Protein AF-A0A2S2N5Y1-F1 (afdb_monomer)

Secondary structure (DSSP, 8-state):
--PPTTPPPHHHHHHHHHHHHHHHHH-TT-HHHHHHHHHHHHSSPPPP-EEEEEEETTTTEEEEEESS-----TTS-----EETTEEP------TTSSPPPP--

InterPro domains:
  IPR002088 Protein prenyltransferase, alpha subunit [PS51147] (12-46)
  IPR009087 Rab geranylgeranyltransferase, alpha subunit, insert-domain [PF07711] (51-103)
  IPR036254 Rab geranylgeranyltransferase, alpha subunit, insert-domain superfamily [SSF49594] (48-103)

Organism: NCBI:txid1833763

Sequence (104 aa):
GEGKPGALPPEKLKEELELVQNAVFTDPTDQSAWVYLRCILSRAPPPPRVICVHVDREDATLAVIFSRPVKVNPTCPELKATMDGSTLVGPWRSGEGRPRPGHT

Foldseek 3Di:
DDDDVFQDDPVVLVVLVVVLVVVCVVPVPPVVSVVSVVVSVPTDDDDKDWPDWDADPVVRDIDTDIPDDDDCDQVDCPDWDDDPNHTDDDGDDDPVPDPDPDDD

pLDDT: mean 80.62, std 17.18, range [35.53, 97.62]

Structure (mmCIF, N/CA/C/O backbone):
data_AF-A0A2S2N5Y1-F1
#
_entry.id   AF-A0A2S2N5Y1-F1
#
loop_
_atom_site.group_PDB
_atom_site.id
_atom_site.type_symbol
_atom_site.label_atom_id
_atom_site.label_alt_id
_atom_site.label_comp_id
_atom_site.label_asym_id
_atom_site.label_entity_id
_atom_site.label_seq_id
_atom_site.pdbx_PDB_ins_code
_atom_site.Cartn_x
_atom_site.Cartn_y
_atom_site.Cartn_z
_atom_site.occupancy
_atom_site.B_iso_or_equiv
_atom_site.auth_seq_id
_atom_site.auth_comp_id
_atom_site.auth_asym_id
_atom_site.auth_atom_id
_atom_site.pdbx_PDB_model_num
ATOM 1 N N . GLY A 1 1 ? 15.120 13.381 11.261 1.00 35.53 1 GLY A N 1
ATOM 2 C CA . GLY A 1 1 ? 14.409 13.269 9.977 1.00 35.53 1 GLY A CA 1
ATOM 3 C C . GLY A 1 1 ? 14.739 11.919 9.409 1.00 35.53 1 GLY A C 1
ATOM 4 O O . GLY A 1 1 ? 15.750 11.791 8.743 1.00 35.53 1 GLY A O 1
ATOM 5 N N . GLU A 1 2 ? 13.980 10.898 9.783 1.00 38.81 2 GLU A N 1
ATOM 6 C CA . GLU A 1 2 ? 14.312 9.511 9.456 1.00 38.81 2 GLU A CA 1
ATOM 7 C C . GLU A 1 2 ? 13.350 9.013 8.380 1.00 38.81 2 GLU A C 1
ATOM 9 O O . GLU A 1 2 ? 12.131 9.000 8.561 1.00 38.81 2 GLU A O 1
ATOM 14 N N . GLY A 1 3 ? 13.913 8.698 7.213 1.00 42.16 3 GLY A N 1
ATOM 15 C CA . GLY A 1 3 ? 13.183 8.148 6.080 1.00 42.16 3 GLY A CA 1
ATOM 16 C C . GLY A 1 3 ? 12.632 6.764 6.412 1.00 42.16 3 GLY A C 1
ATOM 17 O O . GLY A 1 3 ? 13.289 5.956 7.065 1.00 42.16 3 GLY A O 1
ATOM 18 N N . LYS A 1 4 ? 11.404 6.496 5.960 1.00 50.78 4 LYS A N 1
ATOM 19 C CA . LYS A 1 4 ? 10.748 5.193 6.106 1.00 50.78 4 LYS A CA 1
ATOM 20 C C . LYS A 1 4 ? 11.640 4.050 5.602 1.00 50.78 4 LYS A C 1
ATOM 22 O O . LYS A 1 4 ? 12.231 4.194 4.529 1.00 50.78 4 LYS A O 1
ATOM 27 N N . PRO A 1 5 ? 11.655 2.891 6.286 1.00 49.03 5 PRO A N 1
ATOM 28 C CA . PRO A 1 5 ? 12.390 1.722 5.820 1.00 49.03 5 PRO A CA 1
ATOM 29 C C . PRO A 1 5 ? 11.898 1.328 4.420 1.00 49.03 5 PRO A C 1
ATOM 31 O O . PRO A 1 5 ? 10.725 1.010 4.224 1.00 49.03 5 PRO A O 1
ATOM 34 N N . GLY A 1 6 ? 12.796 1.413 3.437 1.00 63.28 6 GLY A N 1
ATOM 35 C CA . GLY A 1 6 ? 12.547 1.046 2.041 1.00 63.28 6 GLY A CA 1
ATOM 36 C C . GLY A 1 6 ? 12.277 2.202 1.070 1.00 63.28 6 GLY A C 1
ATOM 37 O O . GLY A 1 6 ? 12.202 1.943 -0.130 1.00 63.28 6 GLY A O 1
ATOM 38 N N . ALA A 1 7 ? 12.156 3.451 1.534 1.00 71.50 7 ALA A N 1
ATOM 39 C CA . ALA A 1 7 ? 12.083 4.617 0.648 1.00 71.50 7 ALA A CA 1
ATOM 40 C C . ALA A 1 7 ? 13.496 5.092 0.282 1.00 71.50 7 ALA A C 1
ATOM 42 O O . ALA A 1 7 ? 14.315 5.327 1.169 1.00 71.50 7 ALA A O 1
ATOM 43 N N . LEU A 1 8 ? 13.783 5.252 -1.013 1.00 82.00 8 LEU A N 1
ATOM 44 C CA . LEU A 1 8 ? 15.004 5.934 -1.442 1.00 82.00 8 LEU A CA 1
ATOM 45 C C . LEU A 1 8 ? 14.921 7.418 -1.045 1.00 82.00 8 LEU A C 1
ATOM 47 O O . LEU A 1 8 ? 13.845 8.012 -1.167 1.00 82.00 8 LEU A O 1
ATOM 51 N N . PRO A 1 9 ? 16.029 8.040 -0.602 1.00 87.81 9 PRO A N 1
ATOM 52 C CA . PRO A 1 9 ? 16.098 9.490 -0.471 1.00 87.81 9 PRO A CA 1
ATOM 53 C C . PRO A 1 9 ? 15.698 10.167 -1.791 1.00 87.81 9 PRO A C 1
ATOM 55 O O . PRO A 1 9 ? 16.021 9.628 -2.851 1.00 87.81 9 PRO A O 1
ATOM 58 N N . PRO A 1 10 ? 15.035 11.336 -1.755 1.00 87.31 10 PRO A N 1
ATOM 59 C CA . PRO A 1 10 ? 14.496 11.980 -2.955 1.00 87.31 10 PRO A CA 1
ATOM 60 C C . PRO A 1 10 ? 15.564 12.236 -4.026 1.00 87.31 10 PRO A C 1
ATOM 62 O O . PRO A 1 10 ? 15.306 12.001 -5.203 1.00 87.31 10 PRO A O 1
ATOM 65 N N . GLU A 1 11 ? 16.780 12.611 -3.620 1.00 92.00 11 GLU A N 1
ATOM 66 C CA . GLU A 1 11 ? 17.893 12.839 -4.553 1.00 92.00 11 GLU A CA 1
ATOM 67 C C . GLU A 1 11 ? 18.328 11.553 -5.261 1.00 92.00 11 GLU A C 1
ATOM 69 O O . GLU A 1 11 ? 18.464 11.518 -6.480 1.00 92.00 11 GLU A O 1
ATOM 74 N N . LYS A 1 12 ? 18.447 10.450 -4.511 1.00 90.81 12 LYS A N 1
ATOM 75 C CA . LYS A 1 12 ? 18.777 9.138 -5.081 1.00 90.81 12 LYS A CA 1
ATOM 76 C C . LYS A 1 12 ? 17.656 8.608 -5.965 1.00 90.81 12 LYS A C 1
ATOM 78 O O . LYS A 1 12 ? 17.925 8.031 -7.005 1.00 90.81 12 LYS A O 1
ATOM 83 N N . LEU A 1 13 ? 16.399 8.825 -5.582 1.00 91.50 13 LEU A N 1
ATOM 84 C CA . LEU A 1 13 ? 15.254 8.465 -6.413 1.00 91.50 13 LEU A CA 1
ATOM 85 C C . LEU A 1 13 ? 15.293 9.196 -7.760 1.00 91.50 13 LEU A C 1
ATOM 87 O O . LEU A 1 13 ? 15.018 8.583 -8.786 1.00 91.50 13 LEU A O 1
ATOM 91 N N . LYS A 1 14 ? 15.645 10.484 -7.761 1.00 93.19 14 LYS A N 1
ATOM 92 C CA . LYS A 1 14 ? 15.762 11.276 -8.985 1.00 93.19 14 LYS A CA 1
ATOM 93 C C . LYS A 1 14 ? 16.866 10.744 -9.905 1.00 93.19 14 LYS A C 1
ATOM 95 O O . LYS A 1 14 ? 16.590 10.518 -11.077 1.00 93.19 14 LYS A O 1
ATOM 100 N N . GLU A 1 15 ? 18.057 10.478 -9.366 1.00 96.00 15 GLU A N 1
ATOM 101 C CA . GLU A 1 15 ? 19.177 9.882 -10.118 1.00 96.00 15 GLU A CA 1
ATOM 102 C C . GLU A 1 15 ? 18.783 8.541 -10.767 1.00 96.00 15 GLU A C 1
ATOM 104 O O . GLU A 1 15 ? 19.015 8.320 -11.954 1.00 96.00 15 GLU A O 1
ATOM 109 N N . GLU A 1 16 ? 18.130 7.658 -10.006 1.00 95.44 16 GLU A N 1
ATOM 110 C CA . GLU A 1 16 ? 17.669 6.352 -10.494 1.00 95.44 16 GLU A CA 1
ATOM 111 C C . GLU A 1 16 ? 16.589 6.476 -11.582 1.00 95.44 16 G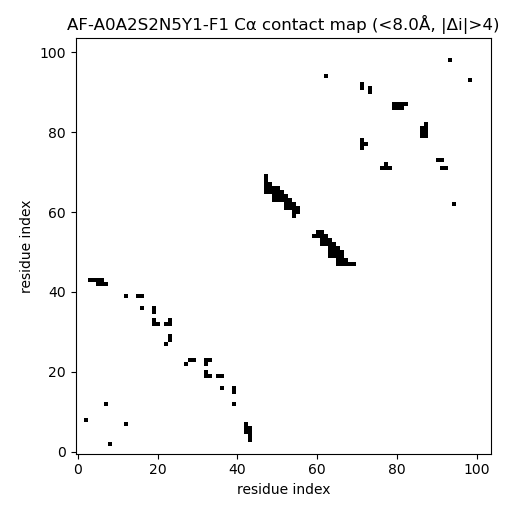LU A C 1
ATOM 113 O O . GLU A 1 16 ? 16.574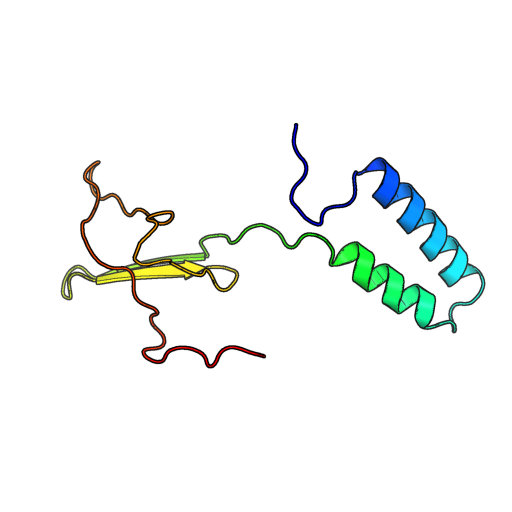 5.701 -12.542 1.00 95.44 16 GLU A O 1
ATOM 118 N N . LEU A 1 17 ? 1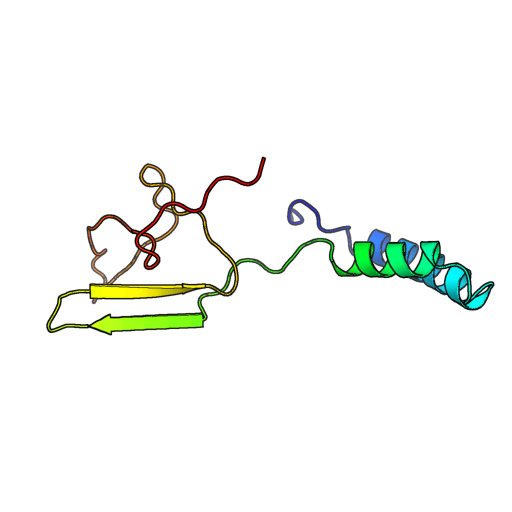5.689 7.459 -11.457 1.00 95.31 17 LEU A N 1
ATOM 119 C CA . LEU A 1 17 ? 14.654 7.735 -12.457 1.00 95.31 17 LEU A CA 1
ATOM 120 C C . LEU A 1 17 ? 15.244 8.282 -13.762 1.00 95.31 17 LEU A C 1
ATOM 122 O O . LEU A 1 17 ? 14.821 7.856 -14.835 1.00 95.31 17 LEU A O 1
ATOM 126 N N . GLU A 1 18 ? 16.223 9.184 -13.690 1.00 97.00 18 GLU A N 1
ATOM 127 C CA . GLU A 1 18 ? 16.927 9.701 -14.871 1.00 97.00 18 GLU A CA 1
ATOM 128 C C . GLU A 1 18 ? 17.693 8.579 -15.591 1.00 97.00 18 GLU A C 1
ATOM 130 O O . GLU A 1 18 ? 17.617 8.454 -16.815 1.00 97.00 18 GLU A O 1
ATOM 135 N N . LEU A 1 19 ? 18.367 7.705 -14.837 1.00 96.81 19 LEU A N 1
ATOM 136 C CA . LEU A 1 19 ? 19.092 6.558 -15.385 1.00 96.81 19 LEU A CA 1
ATOM 137 C C . LEU A 1 19 ? 18.163 5.592 -16.134 1.00 96.81 19 LEU A C 1
ATOM 139 O O . LEU A 1 19 ? 18.424 5.257 -17.292 1.00 96.81 19 LEU A O 1
ATOM 143 N N . VAL A 1 20 ? 17.069 5.155 -15.502 1.00 96.50 20 VAL A N 1
ATOM 144 C CA . VAL A 1 20 ? 16.144 4.200 -16.133 1.00 96.50 20 VAL A CA 1
ATOM 145 C C . VAL A 1 20 ? 15.398 4.823 -17.312 1.00 96.50 20 VAL A C 1
ATOM 147 O O . VAL A 1 20 ? 15.143 4.143 -18.303 1.00 96.50 20 VAL A O 1
ATOM 150 N N . GLN A 1 21 ? 15.099 6.122 -17.251 1.00 96.38 21 GLN A N 1
ATOM 151 C CA . GLN A 1 21 ? 14.491 6.849 -18.359 1.00 96.38 21 GLN A CA 1
ATOM 152 C C . GLN A 1 21 ? 15.414 6.876 -19.585 1.00 96.38 21 GLN A C 1
ATOM 154 O O . GLN A 1 21 ? 14.961 6.593 -20.693 1.00 96.38 21 GLN A O 1
ATOM 159 N N . ASN A 1 22 ? 16.708 7.143 -19.391 1.00 97.44 22 ASN A N 1
ATOM 160 C CA . ASN A 1 22 ? 17.690 7.105 -20.475 1.00 97.44 22 ASN A CA 1
ATOM 161 C C . ASN A 1 22 ? 17.817 5.702 -21.087 1.00 97.44 22 ASN A C 1
ATOM 163 O O . ASN A 1 22 ? 17.896 5.579 -22.310 1.00 97.44 22 ASN A O 1
ATOM 167 N N . ALA A 1 23 ? 17.784 4.648 -20.265 1.00 97.56 23 ALA A N 1
ATOM 168 C CA . ALA A 1 23 ? 17.806 3.266 -20.746 1.00 97.56 23 ALA A CA 1
ATOM 169 C C . ALA A 1 23 ? 16.573 2.941 -21.609 1.00 97.56 23 ALA A C 1
ATOM 171 O O . ALA A 1 23 ? 16.722 2.479 -22.737 1.00 97.56 23 ALA A O 1
ATOM 172 N N . VAL A 1 24 ? 15.370 3.285 -21.131 1.00 97.19 24 VAL A N 1
ATOM 173 C CA . VAL A 1 24 ? 14.106 3.093 -21.867 1.00 97.19 24 VAL A CA 1
ATOM 174 C C . VAL A 1 24 ? 14.084 3.859 -23.195 1.00 97.19 24 VAL A C 1
ATOM 176 O O . VAL A 1 24 ? 13.571 3.349 -24.189 1.00 97.19 24 VAL A O 1
ATOM 179 N N . PHE A 1 25 ? 14.617 5.083 -23.234 1.00 97.12 25 PHE A N 1
ATOM 180 C CA . PHE A 1 25 ? 14.681 5.862 -24.474 1.00 97.12 25 PHE A CA 1
ATOM 181 C C . PHE A 1 25 ? 15.745 5.361 -25.455 1.00 97.12 25 PHE A C 1
ATOM 183 O O . PHE A 1 25 ? 15.591 5.569 -26.657 1.00 97.12 25 PHE A O 1
ATOM 190 N N . THR A 1 26 ? 16.801 4.710 -24.963 1.00 97.62 26 THR A N 1
ATOM 191 C CA . THR A 1 26 ? 17.855 4.125 -25.805 1.00 97.62 26 THR A CA 1
ATOM 192 C C . THR A 1 26 ? 17.391 2.818 -26.443 1.00 97.62 26 THR A C 1
ATOM 194 O O . THR A 1 26 ? 17.616 2.610 -27.634 1.00 97.62 26 THR A O 1
ATOM 197 N N . ASP A 1 27 ? 16.719 1.960 -25.675 1.00 96.94 27 ASP A N 1
ATOM 198 C CA . ASP A 1 27 ? 16.124 0.720 -26.169 1.00 96.94 27 ASP A CA 1
ATOM 199 C C . ASP A 1 27 ? 14.756 0.475 -25.506 1.00 96.94 27 ASP A C 1
ATOM 201 O O . ASP A 1 27 ? 14.678 -0.062 -24.398 1.00 96.94 27 ASP A O 1
ATOM 205 N N . PRO A 1 28 ? 13.644 0.820 -26.179 1.00 95.19 28 PRO A N 1
ATOM 206 C CA . PRO A 1 28 ? 12.316 0.599 -25.619 1.00 95.19 28 PRO A CA 1
ATOM 207 C C . PRO A 1 28 ? 11.941 -0.888 -25.537 1.00 95.19 28 PRO A C 1
ATOM 209 O O . PRO A 1 28 ? 10.967 -1.224 -24.858 1.00 95.19 28 PRO A O 1
ATOM 212 N N . THR A 1 29 ? 12.672 -1.772 -26.228 1.00 96.69 29 THR A N 1
ATOM 213 C CA . THR A 1 29 ? 12.432 -3.220 -26.225 1.00 96.69 29 THR A CA 1
ATOM 214 C C . THR A 1 29 ? 13.114 -3.935 -25.059 1.00 96.69 29 THR A C 1
ATOM 216 O O . THR A 1 29 ? 12.710 -5.051 -24.720 1.00 96.69 29 THR A O 1
ATOM 219 N N . ASP A 1 30 ? 14.064 -3.278 -24.381 1.00 96.75 30 ASP A N 1
ATOM 220 C CA . ASP A 1 30 ? 14.676 -3.783 -23.156 1.00 96.75 30 ASP A CA 1
ATOM 221 C C . ASP A 1 30 ? 13.669 -3.771 -21.994 1.00 96.75 30 ASP A C 1
ATOM 223 O O . ASP A 1 30 ? 13.417 -2.771 -21.315 1.00 96.75 30 ASP A O 1
ATOM 227 N N . GLN A 1 31 ? 13.086 -4.939 -21.731 1.00 96.06 31 GLN A N 1
ATOM 228 C CA . GLN A 1 31 ? 12.128 -5.125 -20.644 1.00 96.06 31 GLN A CA 1
ATOM 229 C C . GLN A 1 31 ? 12.750 -4.922 -19.259 1.00 96.06 31 GLN A C 1
ATOM 231 O O . GLN A 1 31 ? 12.022 -4.622 -18.307 1.00 96.06 31 GLN A O 1
ATOM 236 N N . SER A 1 32 ? 14.068 -5.080 -19.117 1.00 97.06 32 SER A N 1
ATOM 237 C CA . SER A 1 32 ? 14.730 -4.965 -17.820 1.00 97.06 32 SER A CA 1
ATOM 238 C C . SER A 1 32 ? 14.616 -3.543 -17.260 1.00 97.06 32 SER A C 1
ATOM 240 O O . SER A 1 32 ? 14.289 -3.381 -16.080 1.00 97.06 32 SER A O 1
ATOM 242 N N . ALA A 1 33 ? 14.736 -2.523 -18.118 1.00 96.56 33 ALA A N 1
ATOM 243 C CA . ALA A 1 33 ? 14.556 -1.122 -17.753 1.00 96.56 33 ALA A CA 1
ATOM 244 C C . ALA A 1 33 ? 13.124 -0.841 -17.255 1.00 96.56 33 ALA A C 1
ATOM 246 O O . ALA A 1 33 ? 12.926 -0.228 -16.204 1.00 96.56 33 ALA A O 1
ATOM 247 N N . TRP A 1 34 ? 12.106 -1.377 -17.933 1.00 95.12 34 TRP A N 1
ATOM 248 C CA . TRP A 1 34 ? 10.705 -1.242 -17.514 1.00 95.12 34 TRP A CA 1
ATOM 249 C C . TRP A 1 34 ? 10.405 -1.933 -16.180 1.00 95.12 34 TRP A C 1
ATOM 251 O O . TRP A 1 34 ? 9.709 -1.379 -15.320 1.00 95.12 34 TRP A O 1
ATOM 261 N N . VAL A 1 35 ? 10.941 -3.139 -15.977 1.00 95.50 35 VAL A N 1
ATOM 262 C CA . VAL A 1 35 ? 10.805 -3.868 -14.709 1.00 95.50 35 VAL A CA 1
ATOM 263 C C . VAL A 1 35 ? 11.474 -3.091 -13.576 1.00 95.50 35 VAL A C 1
ATOM 265 O O . VAL A 1 35 ? 10.886 -2.967 -12.498 1.00 95.50 35 VAL A O 1
ATOM 268 N N . TYR A 1 36 ? 12.657 -2.523 -13.819 1.00 94.81 36 TYR A N 1
ATOM 269 C CA . TYR A 1 36 ? 13.372 -1.712 -12.841 1.00 94.81 36 TYR A CA 1
ATOM 270 C C . TYR A 1 36 ? 12.605 -0.437 -12.469 1.00 94.81 36 TYR A C 1
ATOM 272 O O . TYR A 1 36 ? 12.402 -0.176 -11.281 1.00 94.81 36 TYR A O 1
ATOM 280 N N . LEU A 1 37 ? 12.072 0.290 -13.457 1.00 93.94 37 LEU A N 1
ATOM 281 C CA . LEU A 1 37 ? 11.231 1.470 -13.235 1.00 93.94 37 LEU A CA 1
ATOM 282 C C . LEU A 1 37 ? 10.030 1.139 -12.339 1.00 93.94 37 LEU A C 1
ATOM 284 O O . LEU A 1 37 ? 9.781 1.823 -11.345 1.00 93.94 37 LEU A O 1
ATOM 288 N N . ARG A 1 38 ? 9.313 0.045 -12.628 1.00 91.81 38 ARG A N 1
ATOM 289 C CA . ARG A 1 38 ? 8.196 -0.415 -11.787 1.00 91.81 38 ARG A CA 1
ATOM 290 C C . ARG A 1 38 ? 8.648 -0.693 -10.353 1.00 91.81 38 ARG A C 1
ATOM 292 O O . ARG A 1 38 ? 7.941 -0.328 -9.412 1.00 91.81 38 ARG A O 1
ATOM 299 N N . CYS A 1 39 ? 9.796 -1.344 -10.178 1.00 90.62 39 CYS A N 1
ATOM 300 C CA . CYS A 1 39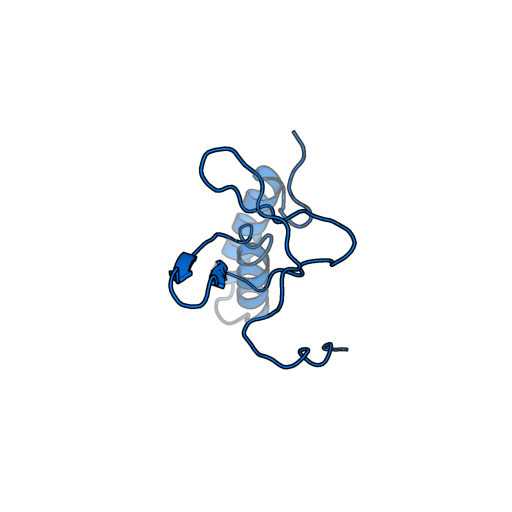 ? 10.357 -1.637 -8.862 1.00 90.62 39 CYS A CA 1
ATOM 301 C C . CYS A 1 39 ? 10.674 -0.355 -8.087 1.00 90.62 39 CYS A C 1
ATOM 303 O O . CYS A 1 39 ? 10.292 -0.264 -6.923 1.00 90.62 39 CYS A O 1
ATOM 305 N N . ILE A 1 40 ? 11.297 0.642 -8.722 1.00 90.50 40 ILE A N 1
ATOM 306 C CA . ILE A 1 40 ? 11.571 1.951 -8.112 1.00 90.50 40 ILE A CA 1
ATOM 307 C C . ILE A 1 40 ? 10.271 2.620 -7.658 1.00 90.50 40 ILE A C 1
ATOM 309 O O . ILE A 1 40 ? 10.162 3.015 -6.500 1.00 90.50 40 ILE A O 1
ATOM 313 N N . LEU A 1 41 ? 9.262 2.686 -8.529 1.00 86.75 41 LEU A N 1
ATOM 314 C CA . LEU A 1 41 ? 7.974 3.323 -8.224 1.00 86.75 41 LEU A CA 1
ATOM 315 C C . LEU A 1 41 ? 7.169 2.579 -7.147 1.00 86.75 41 LEU A C 1
ATOM 317 O O . LEU A 1 41 ? 6.319 3.168 -6.483 1.00 86.75 41 LEU A O 1
ATOM 321 N N . SER A 1 42 ? 7.432 1.284 -6.967 1.00 84.75 42 SER A N 1
ATOM 322 C CA . SER A 1 42 ? 6.767 0.445 -5.963 1.00 84.75 42 SER A CA 1
ATOM 323 C C . SER A 1 42 ? 7.498 0.421 -4.615 1.00 84.75 42 SER A C 1
ATOM 325 O O . SER A 1 42 ? 6.981 -0.156 -3.652 1.00 84.75 42 SER A O 1
ATOM 327 N N . ARG A 1 43 ? 8.695 1.021 -4.515 1.00 76.75 43 ARG A N 1
ATOM 328 C CA . ARG A 1 43 ? 9.445 1.117 -3.256 1.00 76.75 43 ARG A CA 1
ATOM 329 C C . ARG A 1 43 ? 8.734 2.082 -2.307 1.00 76.75 43 ARG A C 1
ATOM 331 O O . ARG A 1 43 ? 8.375 3.189 -2.681 1.00 76.75 43 ARG A O 1
ATOM 338 N N . ALA A 1 44 ? 8.554 1.638 -1.065 1.00 71.19 44 ALA A N 1
ATOM 339 C CA . ALA A 1 44 ? 7.822 2.329 -0.001 1.00 71.19 44 ALA A CA 1
ATOM 340 C C . ALA A 1 44 ? 6.311 2.505 -0.256 1.00 71.19 44 ALA A C 1
ATOM 342 O O . ALA A 1 44 ? 5.831 3.622 -0.473 1.00 71.19 44 ALA A O 1
ATOM 343 N N . PRO A 1 45 ? 5.515 1.423 -0.137 1.00 70.94 45 PRO A N 1
ATOM 344 C CA . PRO A 1 45 ? 4.067 1.563 -0.098 1.00 70.94 45 PRO A CA 1
ATOM 345 C C . PRO A 1 45 ? 3.648 2.577 0.986 1.00 70.94 45 PRO A C 1
ATOM 347 O O . PRO A 1 45 ? 4.239 2.605 2.075 1.00 70.94 45 PRO A O 1
ATOM 350 N N . PRO A 1 46 ? 2.617 3.408 0.734 1.00 76.81 46 PRO A N 1
ATOM 351 C CA . PRO A 1 46 ? 2.093 4.308 1.750 1.00 76.81 46 PRO A CA 1
ATOM 352 C C . PRO A 1 46 ? 1.683 3.516 2.997 1.00 76.81 46 PRO A C 1
ATOM 354 O O . PRO A 1 46 ? 1.311 2.338 2.884 1.00 76.81 46 PRO A O 1
ATOM 357 N N . PRO A 1 47 ? 1.748 4.154 4.182 1.00 79.81 47 PRO A N 1
ATOM 358 C CA . PRO A 1 47 ? 1.394 3.472 5.415 1.00 79.81 47 PRO A CA 1
ATOM 359 C C . PRO A 1 47 ? -0.078 3.028 5.336 1.00 79.81 47 PRO A C 1
ATOM 361 O O . PRO A 1 47 ? -0.857 3.652 4.603 1.00 79.81 47 PRO A O 1
ATOM 364 N N . PRO A 1 48 ? -0.477 1.965 6.054 1.00 84.56 48 PRO A N 1
ATOM 365 C CA . PRO A 1 48 ? -1.874 1.558 6.109 1.00 84.56 48 PRO A CA 1
ATOM 366 C C . PRO A 1 48 ? -2.755 2.736 6.535 1.00 84.56 48 PRO A C 1
ATOM 368 O O . PRO A 1 48 ? -2.432 3.459 7.475 1.00 84.56 48 PRO A O 1
ATOM 371 N N . ARG A 1 49 ? -3.857 2.946 5.819 1.00 89.44 49 ARG A N 1
ATOM 372 C CA . ARG A 1 49 ? -4.847 3.989 6.109 1.00 89.44 49 ARG A CA 1
ATOM 373 C C . ARG A 1 49 ? -6.149 3.321 6.508 1.00 89.44 49 ARG A C 1
ATOM 375 O O . ARG A 1 49 ? -6.503 2.304 5.917 1.00 89.44 49 ARG A O 1
ATOM 382 N N . VAL A 1 50 ? -6.868 3.903 7.460 1.00 90.50 50 VAL A N 1
ATOM 383 C CA . VAL A 1 50 ? -8.245 3.494 7.754 1.00 90.50 50 VAL A CA 1
ATOM 384 C C . VAL A 1 50 ? -9.134 3.926 6.585 1.00 90.50 50 VAL A C 1
ATOM 386 O O . VAL A 1 50 ? -9.121 5.093 6.199 1.00 90.50 50 VAL A O 1
ATOM 389 N N . ILE A 1 51 ? -9.851 2.972 5.994 1.00 93.31 51 ILE A N 1
ATOM 390 C CA . ILE A 1 51 ? -10.834 3.192 4.924 1.00 93.31 51 ILE A CA 1
ATOM 391 C C . ILE A 1 51 ? -12.215 3.409 5.533 1.00 93.31 51 ILE A C 1
ATOM 393 O O . ILE A 1 51 ? -12.934 4.317 5.132 1.00 93.31 51 ILE A O 1
ATOM 397 N N . CYS A 1 52 ? -12.590 2.554 6.480 1.00 92.50 52 CYS A N 1
ATOM 398 C CA . CYS A 1 52 ? -13.921 2.541 7.061 1.00 92.50 52 CYS A CA 1
ATOM 399 C C . CYS A 1 52 ? -13.835 2.142 8.531 1.00 92.50 52 CYS A C 1
ATOM 401 O O . CYS A 1 52 ? -13.043 1.271 8.896 1.00 92.50 52 CYS A O 1
ATOM 403 N N . VAL A 1 53 ? -14.666 2.781 9.346 1.00 92.31 53 VAL A N 1
ATOM 404 C CA . VAL A 1 53 ? -14.960 2.375 10.715 1.00 92.31 53 VAL A CA 1
ATOM 405 C C . VAL A 1 53 ? -16.462 2.158 10.780 1.00 92.31 53 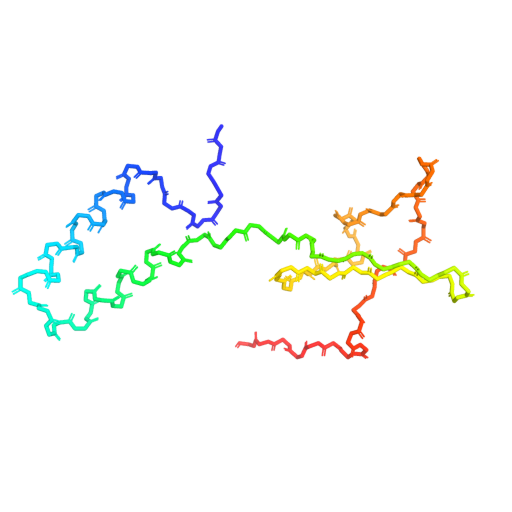VAL A C 1
ATOM 407 O O . VAL A 1 53 ? -17.229 3.052 10.429 1.00 92.31 53 VAL A O 1
ATOM 410 N N . HIS A 1 54 ? -16.870 0.971 11.204 1.00 91.88 54 HIS A N 1
ATOM 411 C CA . HIS A 1 54 ? -18.261 0.611 11.411 1.00 91.88 54 HIS A CA 1
ATOM 412 C C . HIS A 1 54 ? -18.482 0.325 12.892 1.00 91.88 54 HIS A C 1
ATOM 414 O O . HIS A 1 54 ? -17.693 -0.386 13.516 1.00 91.88 54 HIS A O 1
ATOM 420 N N . VAL A 1 55 ? -19.541 0.914 13.441 1.00 91.56 55 VAL A N 1
ATOM 421 C CA . VAL A 1 55 ? -19.952 0.743 14.831 1.00 91.56 55 VAL A CA 1
ATOM 422 C C . VAL A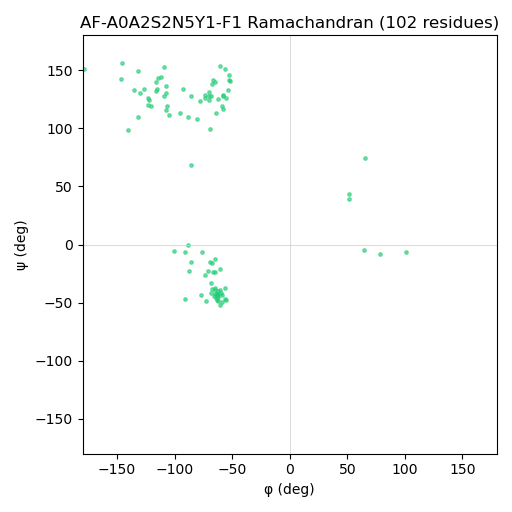 1 55 ? -21.358 0.182 14.815 1.00 91.56 55 VAL A C 1
ATOM 424 O O . VAL A 1 55 ? -22.272 0.847 14.326 1.00 91.56 55 VAL A O 1
ATOM 427 N N . ASP A 1 56 ? -21.514 -1.000 15.387 1.00 89.06 56 ASP A N 1
ATOM 428 C CA . ASP A 1 56 ? -22.809 -1.580 15.685 1.00 89.06 56 ASP A CA 1
ATOM 429 C C . ASP A 1 56 ? -23.044 -1.506 17.19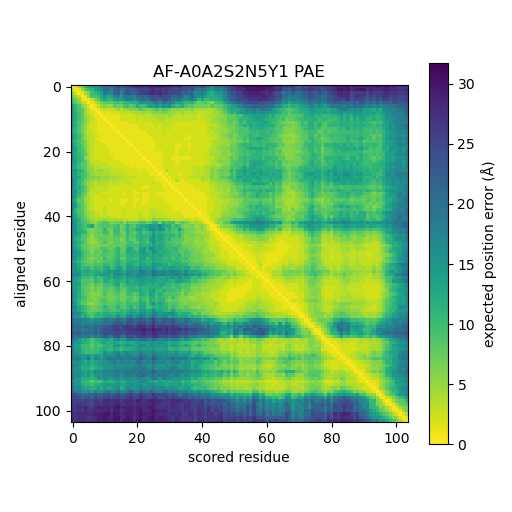4 1.00 89.06 56 ASP A C 1
ATOM 431 O O . ASP A 1 56 ? -22.269 -2.036 17.995 1.00 89.06 56 ASP A O 1
ATOM 435 N N . ARG A 1 57 ? -24.103 -0.799 17.590 1.00 86.81 57 ARG A N 1
ATOM 436 C CA . ARG A 1 57 ? -24.473 -0.645 18.999 1.00 86.81 57 ARG A CA 1
ATOM 437 C C . ARG A 1 57 ? -25.366 -1.773 19.501 1.00 86.81 57 ARG A C 1
ATOM 439 O O . ARG A 1 57 ? -25.397 -1.972 20.710 1.00 86.81 57 ARG A O 1
ATOM 446 N N . GLU A 1 58 ? -26.074 -2.473 18.619 1.00 89.81 58 GLU A N 1
ATOM 447 C CA . GLU A 1 58 ? -26.946 -3.588 18.996 1.00 89.81 58 GLU A CA 1
ATOM 448 C C . GLU A 1 58 ? -26.095 -4.798 19.385 1.00 89.81 58 GLU A C 1
ATOM 450 O O . GLU A 1 58 ? -26.240 -5.327 20.485 1.00 89.81 58 GLU A O 1
ATOM 455 N N . ASP A 1 59 ? -25.112 -5.133 18.547 1.00 83.94 59 ASP A N 1
ATOM 456 C CA . ASP A 1 59 ? -24.176 -6.237 18.795 1.00 83.94 59 ASP A CA 1
ATOM 457 C C . ASP A 1 59 ? -22.927 -5.819 19.597 1.00 83.94 59 ASP A C 1
ATOM 459 O O . ASP A 1 59 ? -22.052 -6.641 19.881 1.00 83.94 59 ASP A O 1
ATOM 463 N N . ALA A 1 60 ? -22.821 -4.537 19.967 1.00 85.88 60 ALA A N 1
ATOM 464 C CA . ALA A 1 60 ? -21.658 -3.948 20.636 1.00 85.88 60 ALA A CA 1
ATOM 465 C C . ALA A 1 60 ? -20.327 -4.245 19.908 1.00 85.88 60 ALA A C 1
ATOM 467 O O . ALA A 1 60 ? -19.309 -4.567 20.532 1.00 85.88 60 ALA A O 1
ATOM 468 N N . THR A 1 61 ? -20.324 -4.126 18.574 1.00 86.38 61 THR A N 1
ATOM 469 C CA . THR A 1 61 ? -19.157 -4.419 17.733 1.00 86.38 61 THR A CA 1
ATOM 470 C C . THR A 1 61 ? -18.563 -3.172 17.081 1.00 86.38 61 THR A C 1
ATOM 472 O O . THR A 1 61 ? -19.249 -2.231 16.685 1.00 86.38 61 THR A O 1
ATOM 475 N N . LEU A 1 62 ? -17.234 -3.172 16.963 1.00 89.19 62 LEU A N 1
ATOM 476 C CA . LEU A 1 62 ? -16.461 -2.166 16.241 1.00 89.19 62 LEU A CA 1
ATOM 477 C C . LEU A 1 62 ? -15.624 -2.875 15.178 1.00 89.19 62 LEU A C 1
ATOM 479 O O . LEU A 1 62 ? -14.765 -3.696 15.504 1.00 89.19 62 LEU A O 1
ATOM 483 N N . ALA A 1 63 ? -15.836 -2.526 13.915 1.00 90.12 63 ALA A N 1
ATOM 484 C CA . ALA A 1 63 ? -15.061 -3.037 12.794 1.00 90.12 63 ALA A CA 1
ATOM 485 C C . ALA A 1 63 ? -14.282 -1.906 12.116 1.00 90.12 63 ALA A C 1
ATOM 487 O O . ALA A 1 63 ? -14.785 -0.798 11.935 1.00 90.12 63 ALA A O 1
ATOM 488 N N . VAL A 1 64 ? -13.040 -2.190 11.721 1.00 90.69 64 VAL A N 1
ATOM 489 C CA . VAL A 1 64 ? -12.166 -1.238 11.024 1.00 90.69 64 VAL A CA 1
ATOM 490 C C . VAL A 1 64 ? -11.583 -1.906 9.788 1.00 90.69 64 VAL A C 1
ATOM 492 O O . VAL A 1 64 ? -11.039 -3.007 9.861 1.00 90.69 64 VAL A O 1
ATOM 495 N N . ILE A 1 65 ? -11.674 -1.223 8.650 1.00 91.12 65 ILE A N 1
ATOM 496 C CA . ILE A 1 65 ? -11.121 -1.665 7.370 1.00 91.12 65 ILE A CA 1
ATOM 497 C C . ILE A 1 65 ? -9.905 -0.805 7.046 1.00 91.12 65 ILE A C 1
ATOM 499 O O . ILE A 1 65 ? -9.981 0.424 7.076 1.00 91.12 65 ILE A O 1
ATOM 503 N N . PHE A 1 66 ? -8.791 -1.445 6.695 1.00 90.31 66 PHE A N 1
ATOM 504 C CA . PHE A 1 66 ? -7.544 -0.781 6.321 1.00 90.31 66 PHE A CA 1
ATOM 505 C C . PHE A 1 66 ? -7.255 -0.926 4.825 1.00 90.31 66 PHE A C 1
ATOM 507 O O . PHE A 1 66 ? -7.626 -1.917 4.201 1.00 90.31 66 PHE A O 1
ATOM 514 N N . SER A 1 67 ? -6.518 0.027 4.253 1.00 89.69 67 SER A N 1
ATOM 515 C CA . SER A 1 67 ? -6.088 0.003 2.846 1.00 89.69 67 SER A CA 1
ATOM 516 C C . SER A 1 67 ? -5.089 -1.095 2.503 1.00 89.69 67 SER A C 1
ATOM 518 O O . SER A 1 67 ? -4.863 -1.386 1.329 1.00 89.69 67 SER A O 1
ATOM 520 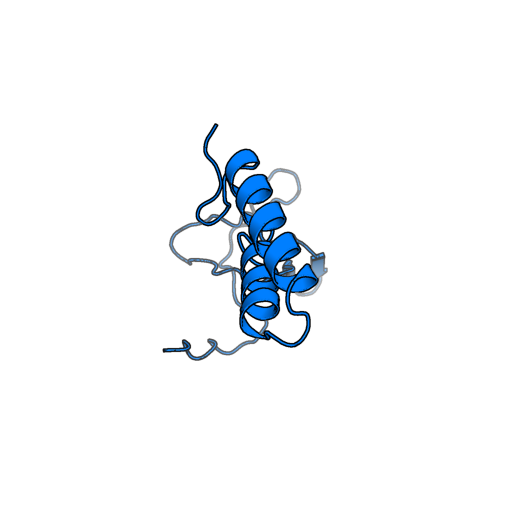N N . ARG A 1 68 ? -4.476 -1.693 3.523 1.00 84.44 68 ARG A N 1
ATOM 521 C CA . ARG A 1 68 ? -3.571 -2.835 3.432 1.00 84.44 68 ARG A CA 1
ATOM 522 C C . ARG A 1 68 ? -3.751 -3.717 4.667 1.00 84.44 68 ARG A C 1
ATOM 524 O O . ARG A 1 68 ? -4.160 -3.196 5.704 1.00 84.44 68 ARG A O 1
ATOM 531 N N . PRO A 1 69 ? -3.410 -5.015 4.597 1.00 85.06 69 PRO A N 1
ATOM 532 C CA . PRO A 1 69 ? -3.414 -5.880 5.769 1.00 85.06 69 PRO A CA 1
ATOM 533 C C . PRO A 1 69 ? -2.532 -5.308 6.886 1.00 85.06 69 PRO A C 1
ATOM 535 O O . PRO A 1 69 ? -1.354 -5.027 6.666 1.00 85.06 69 PRO A O 1
ATOM 538 N N . VAL A 1 70 ? -3.104 -5.154 8.080 1.00 83.06 70 VAL A N 1
ATOM 539 C CA . VAL A 1 70 ? -2.393 -4.730 9.292 1.00 83.06 70 VAL A CA 1
ATOM 540 C C . VAL A 1 70 ? -2.296 -5.928 10.225 1.00 83.06 70 VAL A C 1
ATOM 542 O O . VAL A 1 70 ? -3.298 -6.581 10.514 1.00 83.06 70 VAL A O 1
ATOM 545 N N . LYS A 1 71 ? -1.085 -6.235 10.695 1.00 78.12 71 LYS A N 1
ATOM 546 C CA . LYS A 1 71 ? -0.894 -7.227 11.754 1.00 78.12 71 LYS A CA 1
ATOM 547 C C . LYS A 1 71 ? -1.188 -6.550 13.083 1.00 78.12 71 LYS A C 1
ATOM 549 O O . LYS A 1 71 ? -0.400 -5.731 13.536 1.00 78.12 71 LYS A O 1
ATOM 554 N N . VAL A 1 72 ? -2.311 -6.895 13.700 1.00 76.31 72 VAL A N 1
ATOM 555 C CA . VAL A 1 72 ? -2.597 -6.457 15.066 1.00 76.31 72 VAL A CA 1
ATOM 556 C C . VAL A 1 72 ? -1.997 -7.489 16.011 1.00 76.31 72 VAL A C 1
ATOM 558 O O . VAL A 1 72 ? -2.443 -8.635 16.045 1.00 76.31 72 VAL A O 1
ATOM 561 N N . ASN A 1 73 ? -0.936 -7.110 16.721 1.00 68.19 73 ASN A N 1
ATOM 562 C CA . ASN A 1 73 ? -0.320 -7.989 17.704 1.00 68.19 73 ASN A CA 1
ATOM 563 C C . ASN A 1 73 ? -1.170 -7.988 18.993 1.00 68.19 73 ASN A C 1
ATOM 565 O O . ASN A 1 73 ? -1.354 -6.919 19.576 1.00 68.19 73 ASN A O 1
ATOM 569 N N . PRO A 1 74 ? -1.652 -9.144 19.486 1.00 60.62 74 PRO A N 1
ATOM 570 C CA . PRO A 1 74 ? -2.373 -9.210 20.758 1.00 60.62 74 PRO A CA 1
ATOM 571 C C . PRO A 1 74 ? -1.553 -8.740 21.976 1.00 60.62 74 PRO A C 1
ATOM 573 O O . PRO A 1 74 ? -2.153 -8.366 22.978 1.00 60.62 74 PRO A O 1
ATOM 576 N N . THR A 1 75 ? -0.214 -8.718 21.910 1.00 51.72 75 THR A N 1
ATOM 577 C CA . THR A 1 75 ? 0.666 -8.252 23.002 1.00 51.72 75 THR A CA 1
ATOM 578 C C . THR A 1 75 ? 1.218 -6.831 22.831 1.00 51.72 75 THR A C 1
ATOM 580 O O . THR A 1 75 ? 1.828 -6.315 23.766 1.00 51.72 75 THR A O 1
ATOM 583 N N . CYS A 1 76 ? 0.987 -6.159 21.693 1.00 45.75 76 CYS A N 1
ATOM 584 C CA . CYS A 1 76 ? 1.433 -4.775 21.462 1.00 45.75 76 CYS A CA 1
ATOM 585 C C . CYS A 1 76 ? 0.283 -3.915 20.892 1.00 45.75 76 CYS A C 1
ATOM 587 O O . CYS A 1 76 ? -0.098 -4.098 19.734 1.00 45.75 76 CYS A O 1
ATOM 589 N N . PRO A 1 77 ? -0.276 -2.965 21.668 1.00 56.25 77 PRO A N 1
ATOM 590 C CA . PRO A 1 77 ? -1.497 -2.239 21.324 1.00 56.25 77 PRO A CA 1
ATOM 591 C C . PRO A 1 77 ? -1.195 -1.019 20.443 1.00 56.25 77 PRO A C 1
ATOM 593 O O . PRO A 1 77 ? -1.336 0.126 20.873 1.00 56.25 77 PRO A O 1
ATOM 596 N N . GLU A 1 78 ? -0.763 -1.244 19.204 1.00 68.25 78 GLU A N 1
ATOM 597 C CA . GLU A 1 78 ? -0.628 -0.151 18.226 1.00 68.25 78 GLU A CA 1
ATOM 598 C C . GLU A 1 78 ? -1.992 0.370 17.754 1.00 68.25 78 GLU A C 1
ATOM 600 O O . GLU A 1 78 ? -2.114 1.520 17.338 1.00 68.25 78 GLU A O 1
ATOM 605 N N . LEU A 1 79 ? -3.040 -0.452 17.870 1.00 79.19 79 LEU A N 1
ATOM 606 C CA . LEU A 1 79 ? -4.400 -0.082 17.511 1.00 79.19 79 LEU A CA 1
ATOM 607 C C . LEU A 1 79 ? -5.234 0.169 18.771 1.00 79.19 79 LEU A C 1
ATOM 609 O O . LEU A 1 79 ? -5.545 -0.755 19.525 1.00 79.19 79 LEU A O 1
ATOM 613 N N . LYS A 1 80 ? -5.609 1.430 18.993 1.00 83.31 80 LYS A N 1
ATOM 614 C CA . LYS A 1 80 ? -6.461 1.860 20.107 1.00 83.31 80 LYS A CA 1
ATOM 615 C C . LYS A 1 80 ? -7.769 2.413 19.560 1.00 83.31 80 LYS A C 1
ATOM 617 O O . LYS A 1 80 ? -7.751 3.215 18.631 1.00 83.31 80 LYS A O 1
ATOM 622 N N . ALA A 1 81 ? -8.882 2.001 20.154 1.00 86.00 81 ALA A N 1
ATOM 623 C CA . ALA A 1 81 ? -10.179 2.616 19.917 1.00 86.00 81 ALA A CA 1
ATOM 624 C C . ALA A 1 81 ? -10.580 3.422 21.150 1.00 86.00 81 ALA A C 1
ATOM 626 O O . ALA A 1 81 ? -10.409 2.966 22.279 1.00 86.00 81 ALA A O 1
ATOM 627 N N . THR A 1 82 ? -11.106 4.620 20.932 1.00 88.31 82 THR A N 1
ATOM 628 C CA . THR A 1 82 ? -11.589 5.506 21.993 1.00 88.31 82 THR A CA 1
ATOM 629 C C . THR A 1 82 ? -13.022 5.912 21.695 1.00 88.31 82 THR A C 1
ATOM 631 O O . THR A 1 82 ? -13.308 6.321 20.571 1.00 88.31 82 THR A O 1
ATOM 634 N N . MET A 1 83 ? -13.895 5.838 22.695 1.00 84.69 83 MET A N 1
ATOM 635 C CA . MET A 1 83 ? -15.265 6.345 22.650 1.00 84.69 83 MET A CA 1
ATOM 636 C C . MET A 1 83 ? -15.436 7.339 23.796 1.00 84.69 83 MET A C 1
ATOM 638 O O . MET A 1 83 ? -15.094 7.025 24.934 1.00 84.69 83 MET A O 1
ATOM 642 N N . ASP A 1 84 ? -15.881 8.555 23.483 1.00 86.94 84 ASP A N 1
ATOM 643 C CA . ASP A 1 84 ? -16.105 9.630 24.462 1.00 86.94 84 ASP A CA 1
ATOM 644 C C . ASP A 1 84 ? -14.895 9.898 25.381 1.00 86.94 84 ASP A C 1
ATOM 646 O O . ASP A 1 84 ? -15.016 10.111 26.585 1.00 86.94 84 ASP A O 1
ATOM 650 N N . GLY A 1 85 ? -13.686 9.830 24.814 1.00 83.88 85 GLY A N 1
ATOM 651 C CA . GLY A 1 85 ? -12.425 10.016 25.544 1.00 83.88 85 GLY A CA 1
ATOM 652 C C . GLY A 1 85 ? -11.959 8.802 26.358 1.00 83.88 85 GLY A C 1
ATOM 653 O O . GLY A 1 85 ? -10.817 8.778 26.813 1.00 83.88 85 GLY A O 1
ATOM 654 N N . SER A 1 86 ? -12.784 7.761 26.486 1.00 85.44 86 SER A N 1
ATOM 655 C CA . SER A 1 86 ? -12.430 6.509 27.157 1.00 85.44 86 SER A CA 1
ATOM 656 C C . SER A 1 86 ? -11.881 5.494 26.158 1.00 85.44 86 SER A C 1
ATOM 658 O O . SER A 1 86 ? -12.450 5.288 25.088 1.00 85.44 86 SER A O 1
ATOM 660 N N . THR A 1 87 ? -10.766 4.838 26.487 1.00 84.56 87 THR A N 1
ATOM 661 C CA . THR A 1 87 ? -10.225 3.763 25.637 1.00 84.56 87 THR A CA 1
ATOM 662 C C . THR A 1 87 ? -11.090 2.515 25.781 1.00 84.56 87 THR A C 1
ATOM 664 O O . THR A 1 87 ? -11.302 2.034 26.892 1.00 84.56 87 THR A O 1
ATOM 667 N N . LEU A 1 88 ? -11.574 1.985 24.659 1.00 83.69 88 LEU A N 1
ATOM 668 C CA . LEU A 1 88 ? -12.334 0.741 24.628 1.00 83.69 88 LEU A CA 1
ATOM 669 C C . LEU A 1 88 ? -11.400 -0.436 24.932 1.00 83.69 88 LEU A C 1
ATOM 671 O O . LEU A 1 88 ? -10.354 -0.594 24.300 1.00 83.69 88 LEU A O 1
ATOM 675 N N . VAL A 1 89 ? -11.784 -1.263 25.906 1.00 77.56 89 VAL A N 1
ATOM 676 C CA . VAL A 1 89 ? -11.024 -2.447 26.319 1.00 77.56 89 VAL A CA 1
ATOM 677 C C . VAL A 1 89 ? -11.586 -3.664 25.594 1.00 77.56 89 VAL A C 1
ATOM 679 O O . VAL A 1 89 ? -12.718 -4.071 25.835 1.00 77.56 89 VAL A O 1
ATOM 682 N N . GLY A 1 90 ? -10.796 -4.256 24.703 1.00 77.56 90 GLY A N 1
ATOM 683 C CA . GLY A 1 90 ? -11.186 -5.472 23.997 1.00 77.56 90 GLY A CA 1
ATOM 684 C C . GLY A 1 90 ? -10.096 -5.972 23.047 1.00 77.56 90 GLY A C 1
ATOM 685 O O . GLY A 1 90 ? -9.296 -5.172 22.555 1.00 77.56 90 GLY A O 1
ATOM 686 N N . PRO A 1 91 ? -10.024 -7.289 22.789 1.00 79.81 91 PRO A N 1
ATOM 687 C CA . PRO A 1 91 ? -9.076 -7.833 21.831 1.00 79.81 91 PRO A CA 1
ATOM 688 C C . PRO A 1 91 ? -9.530 -7.520 20.404 1.00 79.81 91 PRO A C 1
ATOM 690 O O . PRO A 1 91 ? -10.644 -7.859 20.007 1.00 79.81 91 PRO A O 1
ATOM 693 N N . TRP A 1 92 ? -8.638 -6.951 19.597 1.00 83.50 92 TRP A N 1
ATOM 694 C CA . TRP A 1 92 ? -8.840 -6.896 18.152 1.00 83.50 92 TRP A CA 1
ATOM 695 C C . TRP A 1 92 ? -8.777 -8.300 17.555 1.00 83.50 92 TRP A C 1
ATOM 697 O O . TRP A 1 92 ? -7.914 -9.107 17.908 1.00 83.50 92 TRP A O 1
ATOM 707 N N . ARG A 1 93 ? -9.681 -8.591 16.620 1.00 83.31 93 ARG A N 1
ATOM 708 C CA . ARG A 1 93 ? -9.728 -9.862 15.891 1.00 83.31 93 ARG A CA 1
ATOM 709 C C . ARG A 1 93 ? -9.863 -9.586 14.400 1.00 83.31 93 ARG A C 1
ATOM 711 O O . ARG A 1 93 ? -10.447 -8.582 14.003 1.00 83.31 93 ARG A O 1
ATOM 718 N N . SER A 1 94 ? -9.317 -10.477 13.575 1.00 82.81 94 SER A N 1
ATOM 719 C CA . SER A 1 94 ? -9.543 -10.408 12.131 1.00 82.81 94 SER A CA 1
ATOM 720 C C . SER A 1 94 ? -11.004 -10.738 11.831 1.00 82.81 94 SER A C 1
ATOM 722 O O . SER A 1 94 ? -11.487 -11.791 12.251 1.00 82.81 94 SER A O 1
ATOM 724 N N . GLY A 1 95 ? -11.683 -9.871 11.077 1.00 73.50 95 GLY A N 1
ATOM 725 C CA . GLY A 1 95 ? -13.060 -10.103 10.625 1.00 73.50 95 GLY A CA 1
ATOM 726 C C . GLY A 1 95 ? -13.209 -11.292 9.667 1.00 73.50 95 GLY A C 1
ATOM 727 O O . GLY A 1 95 ? -14.320 -11.748 9.437 1.00 73.50 95 GLY A O 1
ATOM 728 N N . GLU A 1 96 ? -12.105 -11.838 9.138 1.00 66.31 96 GLU A N 1
ATOM 729 C CA . GLU A 1 96 ? -12.122 -12.994 8.224 1.00 66.31 96 GLU A CA 1
ATOM 730 C C . GLU A 1 96 ? -12.366 -14.345 8.931 1.00 66.31 96 GLU A C 1
ATOM 732 O O . GLU A 1 96 ? -12.489 -15.366 8.259 1.00 66.31 96 GLU A O 1
ATOM 737 N N . GLY A 1 97 ? -12.404 -14.405 10.270 1.00 54.31 97 GLY A N 1
ATOM 738 C CA . GLY A 1 97 ? -12.718 -15.631 11.029 1.00 54.31 97 GLY A CA 1
ATOM 739 C C . GLY A 1 97 ? -11.719 -16.796 10.891 1.00 54.31 97 GLY A C 1
ATOM 740 O O . GLY A 1 97 ? -11.853 -17.804 11.583 1.00 54.31 97 GLY A O 1
ATOM 741 N N . ARG A 1 98 ? -10.690 -16.679 10.041 1.00 51.25 98 ARG A N 1
ATOM 742 C CA . ARG A 1 98 ? -9.658 -17.697 9.811 1.00 51.25 98 ARG A CA 1
ATOM 743 C C . ARG A 1 98 ? -8.272 -17.034 9.784 1.00 51.25 98 ARG A C 1
ATOM 745 O O . ARG A 1 98 ? -8.109 -16.011 9.118 1.00 51.25 98 ARG A O 1
ATOM 752 N N . PRO A 1 99 ? -7.257 -17.568 10.489 1.00 45.59 99 PRO A N 1
ATOM 753 C CA . PRO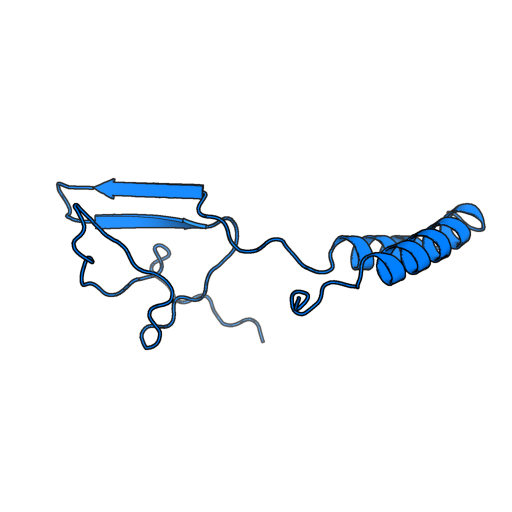 A 1 99 ? -5.896 -17.074 10.339 1.00 45.59 99 PRO A CA 1
ATOM 754 C C . PRO A 1 99 ? -5.451 -17.320 8.897 1.00 45.59 99 PRO A C 1
ATOM 756 O O . PRO A 1 99 ? -5.535 -18.446 8.401 1.00 45.59 99 PRO A O 1
ATOM 759 N N . ARG A 1 100 ? -5.012 -16.260 8.208 1.00 50.12 100 ARG A N 1
ATOM 760 C CA . ARG A 1 100 ? -4.414 -16.404 6.879 1.00 50.12 100 ARG A CA 1
ATOM 761 C C . ARG A 1 100 ? -3.207 -17.340 7.006 1.00 50.12 100 ARG A C 1
ATOM 763 O O . ARG A 1 100 ? -2.373 -17.089 7.881 1.00 50.12 100 ARG A O 1
ATOM 770 N N . PRO A 1 101 ? -3.092 -18.398 6.185 1.00 41.06 101 PRO A N 1
ATOM 771 C CA . PRO A 1 101 ? -1.881 -19.200 6.164 1.00 41.06 101 PRO A CA 1
ATOM 772 C C . PRO A 1 101 ? -0.707 -18.276 5.834 1.00 41.06 101 PRO A C 1
ATOM 774 O O . PRO A 1 101 ? -0.775 -17.475 4.899 1.00 41.06 101 PRO A O 1
ATOM 777 N N . GLY A 1 102 ? 0.329 -18.322 6.671 1.00 39.38 102 GLY A N 1
ATOM 778 C CA . GLY A 1 102 ? 1.543 -17.551 6.453 1.00 39.38 102 GLY A CA 1
ATOM 779 C C . GLY A 1 102 ? 2.142 -17.953 5.113 1.00 39.38 102 GLY A C 1
ATOM 780 O O . GLY A 1 102 ? 2.462 -19.122 4.916 1.00 39.38 102 GLY A O 1
ATOM 781 N N . HIS A 1 103 ? 2.261 -17.000 4.191 1.00 39.72 103 HIS A N 1
ATOM 782 C CA . HIS A 1 103 ? 3.083 -17.206 3.009 1.00 39.72 103 HIS A CA 1
ATOM 783 C C . HIS A 1 103 ? 4.529 -17.374 3.483 1.00 39.72 103 HIS A C 1
ATOM 785 O O . HIS A 1 103 ? 5.089 -16.462 4.097 1.00 39.72 103 HIS A O 1
ATOM 791 N N . THR A 1 104 ? 5.040 -18.587 3.282 1.00 35.66 104 THR A N 1
ATOM 792 C CA . THR A 1 104 ? 6.459 -18.946 3.357 1.00 35.66 104 THR A CA 1
ATOM 793 C C . THR A 1 104 ? 7.191 -18.362 2.159 1.00 35.66 104 THR A C 1
ATOM 795 O O . THR A 1 104 ? 6.537 -18.201 1.100 1.00 35.66 104 THR A O 1
#

Solvent-accessible surface area (backbone atoms only — not comparable to full-atom values): 6992 Å² total; per-residue (Å²): 140,82,76,59,90,64,48,71,56,68,70,58,46,50,55,53,50,55,53,37,48,53,46,36,73,74,39,74,82,49,59,66,38,56,56,48,49,52,50,60,74,59,45,50,72,78,77,75,41,82,74,46,76,48,77,42,78,89,81,70,42,79,48,76,42,55,76,44,96,73,87,81,50,96,90,50,82,84,78,81,52,68,57,97,89,40,72,63,88,74,85,87,74,72,89,75,82,60,85,75,81,78,85,128

Radius of gyration: 20.96 Å; Cα contacts (8 Å, |Δi|>4): 73; chains: 1; bounding box: 46×32×53 Å

Mean predicted aligned error: 10.33 Å